Protein AF-A0A2N1D6I5-F1 (afdb_monomer_lite)

Secondary structure (DSSP, 8-state):
----HHHHHHHHHHGGG-------------PPP-SHHHHHHHHHHHS-EEEEEEEE-SSEEEEEEEETTS-EEEEEEETTT--EEE-----

pLDDT: mean 79.88, std 15.3, range [50.0, 96.12]

Radius of gyration: 24.52 Å; chains: 1; bounding box: 31×40×77 Å

Foldseek 3Di:
DDDDVVVVVVVVVVVVPPPPDDPPPPPPPLDQDPDQVSLQVLQCVVAPFQWDDWDDDPFWIWTWGQHPVRDTWIWIAGRHNRDIDTDDPPD

Structure (mmCIF, N/CA/C/O backbone):
data_AF-A0A2N1D6I5-F1
#
_entry.id   AF-A0A2N1D6I5-F1
#
loop_
_atom_site.group_PDB
_atom_site.id
_atom_site.type_symbol
_atom_site.label_atom_id
_atom_site.label_alt_id
_atom_site.label_comp_id
_atom_site.label_asym_id
_atom_site.label_entity_id
_atom_site.label_seq_id
_atom_site.pdbx_PDB_ins_code
_atom_site.Cartn_x
_atom_site.Cartn_y
_atom_site.Cartn_z
_atom_site.occupancy
_atom_site.B_iso_or_equiv
_atom_site.auth_seq_id
_atom_site.auth_comp_id
_atom_site.auth_asym_id
_atom_site.auth_atom_id
_atom_site.pdbx_PDB_model_num
ATOM 1 N N . MET A 1 1 ? -0.585 30.471 61.890 1.00 50.12 1 MET A N 1
ATOM 2 C CA . MET A 1 1 ? -1.291 29.675 60.859 1.00 50.12 1 MET A CA 1
ATOM 3 C C . MET A 1 1 ? -0.463 28.430 60.552 1.00 50.12 1 MET A C 1
ATOM 5 O O . MET A 1 1 ? 0.614 28.555 59.987 1.00 50.12 1 MET A O 1
ATOM 9 N N . LYS A 1 2 ? -0.899 27.250 61.016 1.00 58.78 2 LYS A N 1
ATOM 10 C CA . LYS A 1 2 ? -0.208 25.966 60.794 1.00 58.78 2 LYS A CA 1
ATOM 11 C C . LYS A 1 2 ? -0.398 25.548 59.330 1.00 58.78 2 LYS A C 1
ATOM 13 O O . LYS A 1 2 ? -1.526 25.344 58.900 1.00 58.78 2 LYS A O 1
ATOM 18 N N . GLN A 1 3 ? 0.686 25.479 58.559 1.00 64.44 3 GLN A N 1
ATOM 19 C CA . GLN A 1 3 ? 0.653 24.968 57.188 1.00 64.44 3 GLN A CA 1
ATOM 20 C C . GLN A 1 3 ? 0.573 23.440 57.225 1.00 64.44 3 GLN A C 1
ATOM 22 O O . GLN A 1 3 ? 1.494 22.781 57.704 1.00 64.44 3 GLN A O 1
ATOM 27 N N . ASN A 1 4 ? -0.538 22.882 56.740 1.00 72.19 4 ASN A N 1
ATOM 28 C CA . ASN A 1 4 ? -0.769 21.442 56.770 1.00 72.19 4 ASN A CA 1
ATOM 29 C C . ASN A 1 4 ? 0.120 20.739 55.728 1.00 72.19 4 ASN A C 1
ATOM 31 O O . ASN A 1 4 ? 0.003 21.035 54.534 1.00 72.19 4 ASN A O 1
ATOM 35 N N . PRO A 1 5 ? 0.972 19.782 56.137 1.00 65.44 5 PRO A N 1
ATOM 36 C CA . PRO A 1 5 ? 1.905 19.097 55.237 1.00 65.44 5 PRO A CA 1
ATOM 37 C C . PRO A 1 5 ? 1.181 18.305 54.137 1.00 65.44 5 PRO A C 1
ATOM 39 O O . PRO A 1 5 ? 1.711 18.145 53.041 1.00 65.44 5 PRO A O 1
ATOM 42 N N . TYR A 1 6 ? -0.069 17.911 54.389 1.00 68.81 6 TYR A N 1
ATOM 43 C CA . TYR A 1 6 ? -0.955 17.272 53.418 1.00 68.81 6 TYR A CA 1
ATOM 44 C C . TYR A 1 6 ? -1.283 18.161 52.218 1.00 68.81 6 TYR A C 1
ATOM 46 O O . TYR A 1 6 ? -1.371 17.651 51.111 1.00 68.81 6 TYR A O 1
ATOM 54 N N . ILE A 1 7 ? -1.406 19.481 52.406 1.00 69.06 7 ILE A N 1
ATOM 55 C CA . ILE A 1 7 ? -1.679 20.424 51.307 1.00 69.06 7 ILE A CA 1
ATOM 56 C C . ILE A 1 7 ? -0.463 20.499 50.378 1.00 69.06 7 ILE A C 1
ATOM 58 O O . ILE A 1 7 ? -0.614 20.502 49.161 1.00 69.06 7 ILE A O 1
ATOM 62 N N . ARG A 1 8 ? 0.754 20.481 50.940 1.00 63.09 8 ARG A N 1
ATOM 63 C CA . ARG A 1 8 ? 1.996 20.433 50.152 1.00 63.09 8 ARG A CA 1
ATOM 64 C C . ARG A 1 8 ? 2.133 19.109 49.395 1.00 63.09 8 ARG A C 1
ATOM 66 O O . ARG A 1 8 ? 2.483 19.128 48.221 1.00 63.09 8 ARG A O 1
ATOM 73 N N . PHE A 1 9 ? 1.793 17.985 50.029 1.00 65.06 9 PHE A N 1
ATOM 74 C CA . PHE A 1 9 ? 1.772 16.671 49.374 1.00 65.06 9 PHE A CA 1
ATOM 75 C C . PHE A 1 9 ? 0.732 16.587 48.245 1.00 65.06 9 PHE A C 1
ATOM 77 O O . PHE A 1 9 ? 1.039 16.084 47.168 1.00 65.06 9 PHE A O 1
ATOM 84 N N . LEU A 1 10 ? -0.465 17.149 48.448 1.00 65.38 10 LEU A N 1
ATOM 85 C CA . LEU A 1 10 ? -1.523 17.212 47.433 1.00 65.38 10 LEU A CA 1
ATOM 86 C C . LEU A 1 10 ? -1.099 18.018 46.199 1.00 65.38 10 LEU A C 1
ATOM 88 O O . LEU A 1 10 ? -1.378 17.611 45.074 1.00 65.38 10 LEU A O 1
ATOM 92 N N . ILE A 1 11 ? -0.3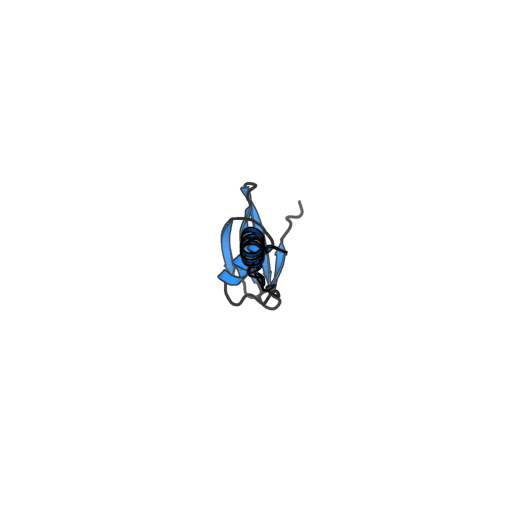84 19.128 46.399 1.00 65.44 11 ILE A N 1
ATOM 93 C CA . ILE A 1 11 ? 0.109 19.978 45.306 1.00 65.44 11 ILE A CA 1
ATOM 94 C C . ILE A 1 11 ? 1.213 19.270 44.499 1.00 65.44 11 ILE A C 1
ATOM 96 O O . ILE A 1 11 ? 1.232 19.388 43.277 1.00 65.44 11 ILE A O 1
ATOM 100 N N . ILE A 1 12 ? 2.085 18.489 45.148 1.00 65.44 12 ILE A N 1
ATOM 101 C CA . ILE A 1 12 ? 3.156 17.724 44.478 1.00 65.44 12 ILE A CA 1
ATOM 102 C C . ILE A 1 12 ? 2.589 16.567 43.637 1.00 65.44 12 ILE A C 1
ATOM 104 O O . ILE A 1 12 ? 3.101 16.280 42.558 1.00 65.44 12 ILE A O 1
ATOM 108 N N . CYS A 1 13 ? 1.506 15.921 44.079 1.00 60.19 13 CYS A N 1
ATOM 109 C CA . CYS A 1 13 ? 0.836 14.895 43.273 1.00 60.19 13 CYS A CA 1
ATOM 110 C C . CYS A 1 13 ? 0.110 15.480 42.050 1.00 60.19 13 CYS A C 1
ATOM 112 O O . CYS A 1 13 ? 0.051 14.831 41.008 1.00 60.19 13 CYS A O 1
ATOM 114 N N . LEU A 1 14 ? -0.417 16.705 42.150 1.00 60.91 14 LEU A N 1
ATOM 115 C CA . LEU A 1 14 ? -1.174 17.337 41.067 1.00 60.91 14 LEU A CA 1
ATOM 116 C C . LEU A 1 14 ? -0.278 17.819 39.910 1.00 60.91 14 LEU A C 1
ATOM 118 O O . LEU A 1 14 ? -0.729 17.883 38.768 1.00 60.91 14 LEU A O 1
ATOM 122 N N . THR A 1 15 ? 0.999 18.116 40.171 1.00 60.16 15 THR A N 1
ATOM 123 C CA . THR A 1 15 ? 1.958 18.570 39.146 1.00 60.16 15 THR A CA 1
ATOM 124 C C . THR A 1 15 ? 2.619 17.434 38.359 1.00 60.16 15 THR A C 1
ATOM 126 O O . THR A 1 15 ? 3.214 17.697 37.318 1.00 60.16 15 THR A O 1
ATOM 129 N N . ALA A 1 16 ? 2.486 16.175 38.791 1.00 57.91 16 ALA A N 1
ATOM 130 C CA . ALA A 1 16 ? 3.109 15.017 38.137 1.00 57.91 16 ALA A CA 1
ATOM 131 C C . ALA A 1 16 ? 2.341 14.482 36.906 1.00 57.91 16 ALA A C 1
ATOM 133 O O . ALA A 1 16 ? 2.837 13.607 36.201 1.00 57.91 16 ALA A O 1
ATOM 134 N N . ILE A 1 17 ? 1.136 14.994 36.625 1.00 60.19 17 ILE A N 1
ATOM 135 C CA . ILE A 1 17 ? 0.218 14.437 35.608 1.00 60.19 17 ILE A CA 1
ATOM 136 C C . ILE A 1 17 ? 0.357 15.139 34.234 1.00 60.19 17 ILE A C 1
ATOM 138 O O . ILE A 1 17 ? -0.259 14.739 33.248 1.00 60.19 17 ILE A O 1
ATOM 142 N N . SER A 1 18 ? 1.195 16.171 34.108 1.00 60.56 18 SER A N 1
ATOM 143 C CA . SER A 1 18 ? 1.274 17.015 32.901 1.00 60.56 18 SER A CA 1
ATOM 144 C C . SER A 1 18 ? 2.226 16.525 31.797 1.00 60.56 18 SER A C 1
ATOM 146 O O . SER A 1 18 ? 2.323 17.168 30.754 1.00 60.56 18 SER A O 1
ATOM 148 N N . LEU A 1 19 ? 2.873 15.365 31.943 1.00 60.84 19 LEU A N 1
ATOM 149 C CA . LEU A 1 19 ? 3.742 14.775 30.910 1.00 60.84 19 LEU A CA 1
ATOM 150 C C . LEU A 1 19 ? 2.960 13.850 29.958 1.00 60.84 19 LEU A C 1
ATOM 152 O O . LEU A 1 19 ? 3.363 12.719 29.700 1.00 60.84 19 LEU A O 1
ATOM 156 N N . ASN A 1 20 ? 1.829 14.310 29.421 1.00 60.78 20 ASN A N 1
ATOM 157 C CA . ASN A 1 20 ? 1.179 13.602 28.319 1.00 60.78 20 ASN A CA 1
ATOM 158 C C . ASN A 1 20 ? 1.904 13.963 27.020 1.00 60.78 20 ASN A C 1
ATOM 160 O O . ASN A 1 20 ? 1.768 15.066 26.494 1.00 60.78 20 ASN A O 1
ATOM 164 N N . SER A 1 21 ? 2.719 13.031 26.530 1.00 60.94 21 SER A N 1
ATOM 165 C CA . SER A 1 21 ? 3.448 13.143 25.272 1.00 60.94 21 SER A CA 1
ATOM 166 C C . SER A 1 21 ? 2.483 13.441 24.121 1.00 60.94 21 SER A C 1
ATOM 168 O O . SER A 1 21 ? 1.659 12.603 23.752 1.00 60.94 21 SER A O 1
ATOM 170 N N . LEU A 1 22 ? 2.599 14.635 23.536 1.00 63.62 22 LEU A N 1
ATOM 171 C CA . LEU A 1 22 ? 1.943 14.984 22.281 1.00 63.62 22 LEU A CA 1
ATOM 172 C C . LEU A 1 22 ? 2.498 14.064 21.190 1.00 63.62 22 LEU A C 1
ATOM 174 O O . LEU A 1 22 ? 3.603 14.260 20.684 1.00 63.62 22 LEU A O 1
ATOM 178 N N . THR A 1 23 ? 1.742 13.027 20.842 1.00 63.78 23 THR A N 1
ATOM 179 C CA . THR A 1 23 ? 2.037 12.197 19.678 1.00 63.78 23 THR A CA 1
ATOM 180 C C . THR A 1 23 ? 1.746 13.025 18.428 1.00 63.78 23 THR A C 1
ATOM 182 O O . THR A 1 23 ? 0.613 13.139 17.966 1.00 63.78 23 THR A O 1
ATOM 185 N N . VAL A 1 24 ? 2.785 13.660 17.881 1.00 64.38 24 VAL A N 1
ATOM 186 C CA . VAL A 1 24 ? 2.738 14.257 16.544 1.00 64.38 24 VAL A CA 1
ATOM 187 C C . VAL A 1 24 ? 2.563 13.118 15.541 1.00 64.38 24 VAL A C 1
ATOM 189 O O . VAL A 1 24 ? 3.498 12.397 15.200 1.00 64.38 24 VAL A O 1
ATOM 192 N N . SER A 1 25 ? 1.327 12.929 15.084 1.00 57.75 25 SER A N 1
ATOM 193 C CA . SER A 1 25 ? 1.044 12.118 13.908 1.00 57.75 25 SER A CA 1
ATOM 194 C C . SER A 1 25 ? 1.461 12.936 12.693 1.00 57.75 25 SER A C 1
ATOM 196 O O . SER A 1 25 ? 0.728 13.828 12.268 1.00 57.75 25 SER A O 1
ATOM 198 N N . ALA A 1 26 ? 2.643 12.654 12.142 1.00 56.09 26 ALA A N 1
ATOM 199 C CA . ALA A 1 26 ? 3.045 13.192 10.850 1.00 56.09 26 ALA A CA 1
ATOM 200 C C . ALA A 1 26 ? 1.951 12.850 9.824 1.00 56.09 26 ALA A C 1
ATOM 202 O O . ALA A 1 26 ? 1.735 11.682 9.496 1.00 56.09 26 ALA A O 1
ATOM 203 N N . GLN A 1 27 ? 1.206 13.863 9.374 1.00 51.19 27 GLN A N 1
ATOM 204 C CA . GLN A 1 27 ? 0.284 13.719 8.257 1.00 51.19 27 GLN A CA 1
ATOM 205 C C . GLN A 1 27 ? 1.133 13.446 7.019 1.00 51.19 27 GLN A C 1
ATOM 207 O O . GLN A 1 27 ? 1.771 14.338 6.461 1.00 51.19 27 GLN A O 1
ATOM 212 N N . ASP A 1 28 ? 1.176 12.165 6.667 1.00 55.59 28 ASP A N 1
ATOM 213 C CA . ASP A 1 28 ? 1.816 11.582 5.498 1.00 55.59 28 ASP A CA 1
ATOM 214 C C . ASP A 1 28 ? 1.189 12.218 4.249 1.00 55.59 28 ASP A C 1
ATOM 216 O O . ASP A 1 28 ? 0.196 11.740 3.696 1.00 55.59 28 ASP A O 1
ATOM 220 N N . THR A 1 29 ? 1.710 13.390 3.878 1.00 56.72 29 THR A N 1
ATOM 221 C CA . THR A 1 29 ? 1.418 14.059 2.610 1.00 56.72 29 THR A CA 1
ATOM 222 C C . THR A 1 29 ? 1.678 13.013 1.545 1.00 56.72 29 THR A C 1
ATOM 224 O O . THR A 1 29 ? 2.822 12.581 1.441 1.00 56.72 29 THR A O 1
ATOM 227 N N . GLN A 1 30 ? 0.638 12.553 0.833 1.00 63.12 30 GLN A N 1
ATOM 228 C CA . GLN A 1 30 ? 0.706 11.400 -0.070 1.00 63.12 30 GLN A CA 1
ATOM 229 C C . GLN A 1 30 ? 1.855 11.545 -1.078 1.00 63.12 30 GLN A C 1
ATOM 231 O O . GLN A 1 30 ? 1.688 12.062 -2.181 1.00 63.12 30 GLN A O 1
ATOM 236 N N . ALA A 1 31 ? 3.038 11.079 -0.694 1.00 68.81 31 ALA A N 1
ATOM 237 C CA . ALA A 1 31 ? 4.214 11.106 -1.531 1.00 68.81 31 ALA A CA 1
ATOM 238 C C . ALA A 1 31 ? 4.051 10.035 -2.606 1.00 68.81 31 ALA A C 1
ATOM 240 O O . ALA A 1 31 ? 3.480 8.971 -2.365 1.00 68.81 31 ALA A O 1
ATOM 241 N N . ALA A 1 32 ? 4.546 10.292 -3.810 1.00 79.19 32 ALA A N 1
ATOM 242 C CA . ALA A 1 32 ? 4.495 9.301 -4.874 1.00 79.19 32 ALA A CA 1
ATOM 243 C C . ALA A 1 32 ? 5.151 7.975 -4.413 1.00 79.19 32 ALA A C 1
ATOM 245 O O . ALA A 1 32 ? 6.290 8.000 -3.932 1.00 79.19 32 ALA A O 1
ATOM 246 N N . PRO A 1 33 ? 4.468 6.818 -4.531 1.00 81.69 33 PRO A N 1
ATOM 247 C CA . PRO A 1 33 ? 4.988 5.551 -4.033 1.00 81.69 33 PRO A CA 1
ATOM 248 C C . PRO A 1 33 ? 6.216 5.136 -4.838 1.00 81.69 33 PRO A C 1
ATOM 250 O O . PRO A 1 33 ? 6.134 4.858 -6.039 1.00 81.69 33 PRO A O 1
ATOM 253 N N . LYS A 1 34 ? 7.363 5.049 -4.163 1.00 82.25 34 LYS A N 1
ATOM 254 C CA . LYS A 1 34 ? 8.621 4.615 -4.780 1.00 82.25 34 LYS A CA 1
ATOM 255 C C . LYS A 1 34 ? 8.684 3.093 -4.878 1.00 82.25 34 LYS A C 1
ATOM 257 O O . LYS A 1 34 ? 9.198 2.563 -5.860 1.00 82.25 34 LYS A O 1
ATOM 262 N N . THR A 1 35 ? 8.098 2.386 -3.911 1.00 89.06 35 THR A N 1
ATOM 263 C CA . THR A 1 35 ? 8.113 0.919 -3.842 1.00 89.06 35 THR A CA 1
ATOM 264 C C . THR A 1 35 ? 6.710 0.301 -3.860 1.00 89.06 35 THR A C 1
ATOM 266 O O . THR A 1 35 ? 5.697 0.965 -3.637 1.00 89.06 35 THR A O 1
ATOM 269 N N . LYS A 1 36 ? 6.638 -1.021 -4.089 1.00 91.44 36 LYS A N 1
ATOM 270 C CA . LYS A 1 36 ? 5.385 -1.794 -3.969 1.00 91.44 36 LYS A CA 1
ATOM 271 C C . LYS A 1 36 ? 4.803 -1.742 -2.549 1.00 91.44 36 LYS A C 1
ATOM 273 O O . LYS A 1 36 ? 3.586 -1.786 -2.396 1.00 91.44 36 LYS A O 1
ATOM 278 N N . SER A 1 37 ? 5.666 -1.663 -1.534 1.00 90.38 37 SER A N 1
ATOM 279 C CA . SER A 1 37 ? 5.264 -1.586 -0.125 1.00 90.38 37 SER A CA 1
ATOM 280 C C . SER A 1 37 ? 4.579 -0.254 0.180 1.00 90.38 37 SER A C 1
ATOM 282 O O . SER A 1 37 ? 3.512 -0.238 0.788 1.00 90.38 37 SER A O 1
ATOM 284 N N . ASP A 1 38 ? 5.119 0.852 -0.339 1.00 91.94 38 ASP A N 1
ATOM 285 C CA . ASP A 1 38 ? 4.517 2.181 -0.168 1.00 91.94 38 ASP A CA 1
ATOM 286 C C . ASP A 1 38 ? 3.124 2.233 -0.798 1.00 91.94 38 ASP A C 1
ATOM 288 O O . ASP A 1 38 ? 2.165 2.676 -0.170 1.00 91.94 38 ASP A O 1
ATOM 292 N N . ALA A 1 39 ? 2.980 1.673 -2.003 1.00 92.38 39 ALA A N 1
ATOM 293 C CA . ALA A 1 39 ? 1.682 1.574 -2.664 1.00 92.38 39 ALA A CA 1
ATOM 294 C C . ALA A 1 39 ? 0.679 0.724 -1.863 1.00 92.38 39 ALA A C 1
ATOM 296 O O . ALA A 1 39 ? -0.504 1.060 -1.805 1.00 92.38 39 ALA A O 1
ATOM 297 N N . ALA A 1 40 ? 1.134 -0.362 -1.227 1.00 93.38 40 ALA A N 1
ATOM 298 C CA . ALA A 1 40 ? 0.294 -1.176 -0.352 1.00 93.38 40 ALA A CA 1
ATOM 299 C C . ALA A 1 40 ? -0.187 -0.379 0.869 1.00 93.38 40 ALA A C 1
ATOM 301 O O . ALA A 1 40 ? -1.381 -0.400 1.166 1.00 93.38 40 ALA A O 1
ATOM 302 N N . LYS A 1 41 ? 0.708 0.370 1.525 1.00 92.25 41 LYS A N 1
ATOM 303 C CA . LYS A 1 41 ? 0.367 1.229 2.668 1.00 92.25 41 LYS A CA 1
ATOM 304 C C . LYS A 1 41 ? -0.631 2.318 2.279 1.00 92.25 41 LYS A C 1
ATOM 306 O O . LYS A 1 41 ? -1.648 2.474 2.947 1.00 92.25 41 LYS A O 1
ATOM 311 N N . GLN A 1 42 ? -0.403 3.005 1.162 1.00 91.44 42 GLN A N 1
ATOM 312 C CA . GLN A 1 42 ? -1.318 4.034 0.652 1.00 91.44 42 GLN A CA 1
ATOM 313 C C . GLN A 1 42 ? -2.696 3.466 0.303 1.00 91.44 42 GLN A C 1
ATOM 315 O O . GLN A 1 42 ? -3.729 4.063 0.613 1.00 91.44 42 GLN A O 1
ATOM 320 N N . ALA A 1 43 ? -2.738 2.273 -0.295 1.00 92.25 43 ALA A N 1
ATOM 321 C CA . ALA A 1 43 ? -3.996 1.582 -0.544 1.00 92.25 43 ALA A CA 1
ATOM 322 C C . ALA A 1 43 ? -4.705 1.190 0.765 1.00 92.25 43 ALA A C 1
ATOM 324 O O . ALA A 1 43 ? -5.923 1.338 0.850 1.00 92.25 43 ALA A O 1
ATOM 325 N N . GLN A 1 44 ? -3.966 0.744 1.788 1.00 91.50 44 GLN A N 1
ATOM 326 C CA . GLN A 1 44 ? -4.509 0.380 3.103 1.00 91.50 44 GLN A CA 1
ATOM 327 C C . GLN A 1 44 ? -5.026 1.580 3.902 1.00 91.50 44 GLN A C 1
ATOM 329 O O . GLN A 1 44 ? -6.051 1.465 4.569 1.00 91.50 44 GLN A O 1
ATOM 334 N N . GLN A 1 45 ? -4.370 2.739 3.798 1.00 89.50 45 GLN A N 1
ATOM 335 C CA . GLN A 1 45 ? -4.861 3.994 4.379 1.00 89.50 45 GLN A CA 1
ATOM 336 C C . GLN A 1 45 ? -6.243 4.359 3.818 1.00 89.50 45 GLN A C 1
ATOM 338 O O . GLN A 1 45 ? -7.092 4.877 4.540 1.00 89.50 45 GLN A O 1
ATOM 343 N N . LYS A 1 46 ? -6.495 4.068 2.532 1.00 89.50 46 LYS A N 1
ATOM 344 C CA . LYS A 1 46 ? -7.789 4.348 1.894 1.00 89.50 46 LYS A CA 1
ATOM 345 C C . LYS A 1 46 ? -8.813 3.227 2.069 1.00 89.50 46 LYS A C 1
ATOM 347 O O . LYS A 1 46 ? -10.013 3.496 2.072 1.00 89.50 46 LYS A O 1
ATOM 352 N N . VAL A 1 47 ? -8.356 1.980 2.171 1.00 90.31 47 VAL A N 1
ATOM 353 C CA . VAL A 1 47 ? -9.195 0.780 2.247 1.00 90.31 47 VAL A CA 1
ATOM 354 C C . VAL A 1 47 ? -8.721 -0.118 3.374 1.00 90.31 47 VAL A C 1
ATOM 356 O O . VAL A 1 47 ? -7.687 -0.774 3.269 1.00 90.31 47 VAL A O 1
ATOM 359 N N . SER A 1 48 ? -9.534 -0.235 4.419 1.00 90.44 48 SER A N 1
ATOM 360 C CA . SER A 1 48 ? -9.257 -1.169 5.503 1.00 90.44 48 SER A CA 1
ATOM 361 C C . SER A 1 48 ? -9.368 -2.622 5.018 1.00 90.44 48 SER A C 1
ATOM 363 O O . SER A 1 48 ? -10.390 -3.058 4.478 1.00 90.44 48 SER A O 1
ATOM 365 N N . GLY A 1 49 ? -8.293 -3.391 5.201 1.00 93.56 49 GLY A N 1
ATOM 366 C CA . GLY A 1 49 ? -8.241 -4.790 4.789 1.00 93.56 49 GLY A CA 1
ATOM 367 C C . GLY A 1 49 ? -6.828 -5.359 4.685 1.00 93.56 49 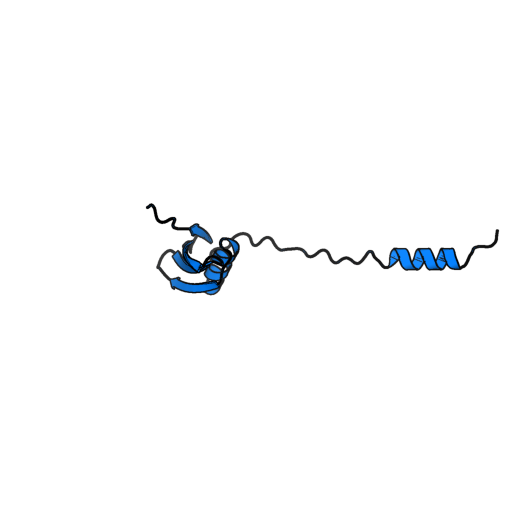GLY A C 1
ATOM 368 O O . GLY A 1 49 ? -5.827 -4.661 4.873 1.00 93.56 49 GLY A O 1
ATOM 369 N N . ARG A 1 50 ? -6.748 -6.654 4.370 1.00 95.19 50 ARG A N 1
ATOM 370 C CA . ARG A 1 50 ? -5.481 -7.356 4.137 1.00 95.19 50 ARG A CA 1
ATOM 371 C C . ARG A 1 50 ? -5.085 -7.224 2.671 1.00 95.19 50 ARG A C 1
ATOM 373 O O . ARG A 1 50 ? -5.865 -7.561 1.784 1.00 95.19 50 ARG A O 1
ATOM 380 N N . VAL A 1 51 ? -3.867 -6.762 2.406 1.00 95.38 51 VAL A N 1
ATOM 381 C CA . VAL A 1 51 ? -3.321 -6.740 1.044 1.00 95.38 51 VAL A CA 1
ATOM 382 C C . VAL A 1 51 ? -2.987 -8.168 0.634 1.00 95.38 51 VAL A C 1
ATOM 384 O O . VAL A 1 51 ? -2.258 -8.863 1.334 1.00 95.38 51 VAL A O 1
ATOM 387 N N . LEU A 1 52 ? -3.540 -8.600 -0.495 1.00 96.12 52 LEU A N 1
ATOM 388 C CA . LEU A 1 52 ? -3.276 -9.919 -1.065 1.00 96.12 52 LEU A CA 1
ATOM 389 C C . LEU A 1 52 ? -2.100 -9.868 -2.036 1.00 96.12 52 LEU A C 1
ATOM 391 O O . LEU A 1 52 ? -1.246 -10.747 -2.040 1.00 96.12 52 LEU A O 1
ATOM 395 N N . ARG A 1 53 ? -2.077 -8.844 -2.897 1.00 94.69 53 ARG A N 1
ATOM 396 C CA . ARG A 1 53 ? -1.087 -8.723 -3.968 1.00 94.69 53 ARG A CA 1
ATOM 397 C C . ARG A 1 53 ? -0.950 -7.282 -4.438 1.00 94.69 53 ARG A C 1
ATOM 399 O O . ARG A 1 53 ? -1.940 -6.552 -4.494 1.00 94.69 53 ARG A O 1
ATOM 406 N N . VAL A 1 54 ? 0.267 -6.915 -4.831 1.00 95.75 54 VAL A N 1
ATOM 407 C CA . VAL A 1 54 ? 0.577 -5.647 -5.497 1.00 95.75 54 VAL A CA 1
ATOM 408 C C . VAL A 1 54 ? 1.122 -5.942 -6.886 1.00 95.75 54 VAL A C 1
ATOM 410 O O . VAL A 1 54 ? 2.243 -6.429 -7.037 1.00 95.75 54 VAL A O 1
ATOM 413 N N . ASP A 1 55 ? 0.327 -5.632 -7.901 1.00 94.44 55 ASP A N 1
ATOM 414 C CA . ASP A 1 55 ? 0.744 -5.702 -9.294 1.00 94.44 55 ASP A CA 1
ATOM 415 C C . ASP A 1 55 ? 1.339 -4.360 -9.721 1.00 94.44 55 ASP A C 1
ATOM 417 O O . ASP A 1 55 ? 0.774 -3.291 -9.484 1.00 94.44 55 ASP A O 1
ATOM 421 N N . GLN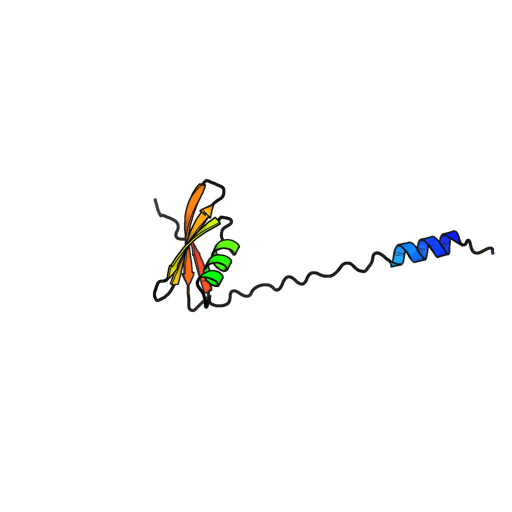 A 1 56 ? 2.499 -4.406 -10.366 1.00 93.19 56 GLN A N 1
ATOM 422 C CA . GLN A 1 56 ? 3.189 -3.219 -10.848 1.00 93.19 56 GLN A CA 1
ATOM 423 C C . GLN A 1 56 ? 2.959 -3.062 -12.349 1.00 93.19 56 GLN A C 1
ATOM 425 O O . GLN A 1 56 ? 3.341 -3.922 -13.133 1.00 93.19 56 GLN A O 1
ATOM 430 N N . SER 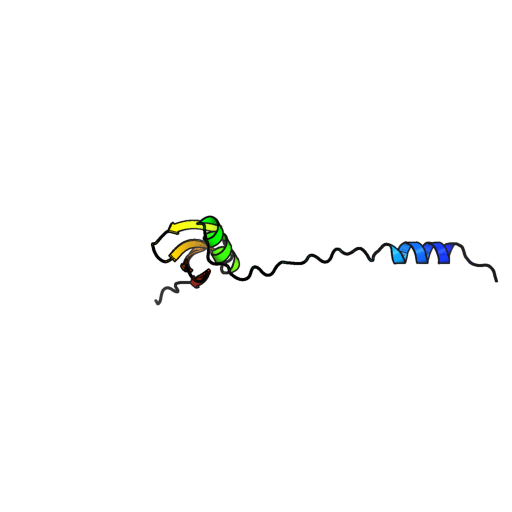A 1 57 ? 2.367 -1.940 -12.754 1.00 90.94 57 SER A N 1
ATOM 431 C CA . SER A 1 57 ? 2.282 -1.510 -14.156 1.00 90.94 57 SER A CA 1
ATOM 432 C C . SER A 1 57 ? 3.265 -0.367 -14.430 1.00 90.94 57 SER A C 1
ATOM 434 O O . SER A 1 57 ? 3.915 0.134 -13.509 1.00 90.94 57 SER A O 1
ATOM 436 N N . LYS A 1 58 ? 3.386 0.079 -15.690 1.00 88.56 58 LYS A N 1
ATOM 437 C CA . LYS A 1 58 ? 4.280 1.197 -16.052 1.00 88.56 58 LYS A CA 1
ATOM 438 C C . LYS A 1 58 ? 3.928 2.490 -15.301 1.00 88.56 58 LYS A C 1
ATOM 440 O O . LYS A 1 58 ? 4.810 3.076 -14.686 1.00 88.56 58 LYS A O 1
ATOM 445 N N . SER A 1 59 ? 2.653 2.882 -15.281 1.00 89.94 59 SER A N 1
ATOM 446 C CA . SER A 1 59 ? 2.184 4.157 -14.704 1.00 89.94 59 SER A CA 1
ATOM 447 C C . SER A 1 59 ? 1.567 4.060 -13.304 1.00 89.94 59 SER A C 1
ATOM 449 O O . SER A 1 59 ? 1.437 5.073 -12.624 1.00 89.94 59 SER A O 1
ATOM 451 N N . LYS A 1 60 ? 1.194 2.860 -12.848 1.00 93.62 60 LYS A N 1
ATOM 452 C CA . LYS A 1 60 ? 0.460 2.662 -11.589 1.00 93.62 60 LYS A CA 1
ATOM 453 C C . LYS A 1 60 ? 0.790 1.344 -10.902 1.00 93.62 60 LYS A C 1
ATOM 455 O O . LYS A 1 60 ? 1.269 0.405 -11.541 1.00 93.62 60 LYS A O 1
ATOM 460 N N . TYR A 1 61 ? 0.495 1.271 -9.615 1.00 94.94 61 TYR A N 1
ATOM 461 C CA . TYR A 1 61 ? 0.393 0.034 -8.852 1.00 94.94 61 TYR A CA 1
ATOM 462 C C . TYR A 1 61 ? -1.077 -0.352 -8.719 1.00 94.94 61 TYR A C 1
ATOM 464 O O . TYR A 1 61 ? -1.922 0.510 -8.508 1.00 94.94 61 TYR A O 1
ATOM 472 N N . ARG A 1 62 ? -1.396 -1.638 -8.839 1.00 94.56 62 ARG A N 1
ATOM 473 C CA . ARG A 1 62 ? -2.729 -2.170 -8.555 1.00 94.56 62 ARG A CA 1
ATOM 474 C C . ARG A 1 62 ? -2.640 -3.079 -7.344 1.00 94.56 62 ARG A C 1
ATOM 476 O O . ARG A 1 62 ? -2.043 -4.150 -7.401 1.00 94.56 62 ARG A O 1
ATOM 483 N N . VAL A 1 63 ? -3.239 -2.642 -6.250 1.00 95.69 63 VAL A N 1
ATOM 484 C CA . VAL A 1 63 ? -3.257 -3.352 -4.977 1.00 95.69 63 VAL A CA 1
ATOM 485 C C . VAL A 1 63 ? -4.593 -4.070 -4.841 1.00 95.69 63 VAL A C 1
ATOM 487 O O . VAL A 1 63 ? -5.653 -3.445 -4.883 1.00 95.69 63 VAL A O 1
ATOM 490 N N . LYS A 1 64 ? -4.553 -5.394 -4.688 1.00 95.25 64 LYS A N 1
ATOM 491 C CA . LYS A 1 64 ? -5.731 -6.198 -4.350 1.00 95.25 64 LYS A CA 1
ATOM 492 C C . LYS A 1 64 ? -5.844 -6.288 -2.835 1.00 95.25 64 LYS A C 1
ATOM 494 O O . LYS A 1 64 ? -4.924 -6.783 -2.184 1.00 95.25 64 LYS A O 1
ATOM 499 N N . VAL A 1 65 ? -6.965 -5.830 -2.289 1.00 95.81 65 VAL A N 1
ATOM 500 C CA . VAL A 1 65 ? -7.225 -5.796 -0.845 1.00 95.81 65 VAL A CA 1
ATOM 501 C C . VAL A 1 65 ? -8.444 -6.657 -0.533 1.00 95.81 65 VAL A C 1
ATOM 503 O O . VAL A 1 65 ? -9.504 -6.462 -1.124 1.00 95.81 65 VAL A O 1
ATOM 506 N N . LEU A 1 66 ? -8.293 -7.598 0.398 1.00 95.44 66 LEU A N 1
ATOM 507 C CA . LEU A 1 66 ? -9.391 -8.330 1.020 1.00 95.44 66 LEU A CA 1
ATOM 508 C C . LEU A 1 66 ? -9.960 -7.481 2.157 1.00 95.44 66 LEU A C 1
ATOM 510 O O . LEU A 1 66 ? -9.299 -7.267 3.177 1.00 95.44 66 LEU A O 1
ATOM 514 N N . GLN A 1 67 ? -11.175 -6.979 1.970 1.00 94.88 67 GLN A N 1
ATOM 515 C CA . GLN A 1 67 ? -11.889 -6.231 2.998 1.00 94.88 67 GLN A CA 1
ATOM 516 C C . GLN A 1 67 ? -12.397 -7.172 4.095 1.00 94.88 67 GLN A C 1
ATOM 518 O O . GLN A 1 67 ? -12.562 -8.371 3.878 1.00 94.88 67 GLN A O 1
ATOM 523 N N . LYS A 1 68 ? -12.730 -6.613 5.263 1.00 93.44 68 LYS A N 1
ATOM 524 C CA . LYS A 1 68 ? -13.339 -7.374 6.370 1.00 93.44 68 LYS A CA 1
ATOM 525 C C . LYS A 1 68 ? -14.671 -8.039 5.995 1.00 93.44 68 LYS A C 1
ATOM 527 O O . LYS A 1 68 ? -15.023 -9.048 6.583 1.00 93.44 68 LYS A O 1
ATOM 532 N N . SER A 1 69 ? -15.377 -7.504 4.998 1.00 92.69 69 SER A N 1
ATOM 533 C CA . SER A 1 69 ? -16.602 -8.092 4.443 1.00 92.69 69 SER A CA 1
ATOM 534 C C . SER A 1 69 ? -16.366 -9.343 3.586 1.00 92.69 69 SER A C 1
ATOM 536 O O . SER A 1 69 ? -17.323 -9.913 3.078 1.00 92.69 69 SER A O 1
ATOM 538 N N . GLY A 1 70 ? -15.110 -9.733 3.341 1.00 93.06 70 GLY A N 1
ATOM 539 C CA . GLY A 1 70 ? -14.751 -10.821 2.427 1.00 93.06 70 GLY A CA 1
ATOM 540 C C . GLY A 1 70 ? -14.673 -10.405 0.953 1.00 93.06 70 GLY A C 1
ATOM 541 O O . GLY A 1 70 ? -14.205 -11.174 0.115 1.00 93.06 70 GLY A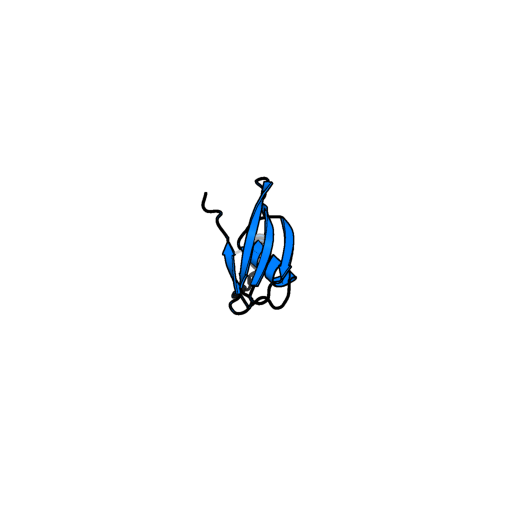 O 1
ATOM 542 N N . ARG A 1 71 ? -15.064 -9.171 0.607 1.00 93.50 71 ARG A N 1
ATOM 543 C CA . ARG A 1 71 ? -14.949 -8.651 -0.763 1.00 93.50 71 ARG A CA 1
ATOM 544 C C . ARG A 1 71 ? -13.496 -8.317 -1.102 1.00 93.50 71 ARG A C 1
ATOM 546 O O . ARG A 1 71 ? -12.815 -7.619 -0.349 1.00 93.50 71 ARG A O 1
ATOM 553 N N . VAL A 1 72 ? -13.044 -8.742 -2.281 1.00 94.12 72 VAL A N 1
ATOM 554 C CA . VAL A 1 72 ? -11.754 -8.318 -2.842 1.00 94.12 72 VAL A CA 1
ATOM 555 C C . VAL A 1 72 ? -11.954 -7.077 -3.705 1.00 94.12 72 VAL A C 1
ATOM 557 O O . VAL A 1 72 ? -12.686 -7.108 -4.694 1.00 94.12 72 VAL A O 1
ATOM 560 N N . VAL A 1 73 ? -11.274 -5.987 -3.357 1.00 93.38 73 VAL A N 1
ATOM 561 C CA . VAL A 1 73 ? -11.296 -4.734 -4.120 1.00 93.38 73 VAL A CA 1
ATOM 562 C C . VAL A 1 73 ? -9.939 -4.458 -4.752 1.00 93.38 73 VAL A C 1
ATOM 564 O O . VAL A 1 73 ? -8.894 -4.792 -4.197 1.00 93.38 73 VAL A O 1
ATOM 567 N N . SER A 1 74 ? -9.958 -3.857 -5.942 1.00 93.56 74 SER A N 1
ATOM 568 C CA . SER A 1 74 ? -8.748 -3.415 -6.640 1.00 93.56 74 SER A CA 1
ATOM 569 C C . SER A 1 74 ? -8.587 -1.907 -6.492 1.00 93.56 74 SER A C 1
ATOM 571 O O . SER A 1 74 ? -9.459 -1.134 -6.897 1.00 93.56 74 SER A O 1
ATOM 573 N N . VAL A 1 75 ? -7.460 -1.507 -5.916 1.00 93.94 75 VAL A N 1
ATOM 574 C CA . VAL A 1 75 ? -7.081 -0.116 -5.677 1.00 93.94 75 VAL A CA 1
ATOM 575 C C . VAL A 1 75 ? -5.916 0.227 -6.595 1.00 93.94 75 VAL A C 1
ATOM 577 O O . VAL A 1 75 ? -4.877 -0.425 -6.548 1.00 93.94 75 VAL A O 1
ATOM 580 N N . ASP A 1 76 ? -6.085 1.238 -7.435 1.00 93.88 76 ASP A N 1
ATOM 581 C CA . ASP A 1 76 ? -5.033 1.754 -8.303 1.00 93.88 76 ASP A CA 1
ATOM 582 C C . ASP A 1 76 ? -4.323 2.911 -7.585 1.00 93.88 76 ASP A C 1
ATOM 584 O O . ASP A 1 76 ? -4.976 3.832 -7.103 1.00 93.88 76 ASP A O 1
ATOM 588 N N . VAL A 1 77 ? -2.994 2.883 -7.529 1.00 93.44 77 VAL A N 1
ATOM 589 C CA . VAL A 1 77 ? -2.159 3.960 -6.987 1.00 93.44 77 VAL A CA 1
ATOM 590 C C . VAL A 1 77 ? -1.251 4.476 -8.092 1.00 93.44 77 VAL A C 1
ATOM 592 O O . VAL A 1 77 ? -0.470 3.718 -8.670 1.00 93.44 77 VAL A O 1
ATOM 595 N N . ASP A 1 78 ? -1.370 5.755 -8.421 1.00 92.88 78 ASP A N 1
ATOM 596 C CA . ASP A 1 78 ? -0.564 6.382 -9.464 1.00 92.88 78 ASP A CA 1
ATOM 597 C C . ASP A 1 78 ? 0.895 6.573 -9.015 1.00 92.88 78 ASP A C 1
ATOM 599 O O . ASP A 1 78 ? 1.161 7.045 -7.911 1.00 92.88 78 ASP A O 1
ATOM 603 N N . LYS A 1 79 ? 1.857 6.212 -9.873 1.00 90.94 79 LYS A N 1
ATOM 604 C CA . LYS A 1 79 ? 3.289 6.263 -9.530 1.00 90.94 79 LYS A CA 1
ATOM 605 C C . LYS A 1 79 ? 3.895 7.657 -9.539 1.00 90.94 79 LYS A C 1
ATOM 607 O O . LYS A 1 79 ? 4.955 7.838 -8.956 1.00 90.94 79 LYS A O 1
ATOM 612 N N . LYS A 1 80 ? 3.293 8.604 -10.258 1.00 89.81 80 LYS A N 1
ATOM 613 C CA . LYS A 1 80 ? 3.818 9.968 -10.384 1.00 89.81 80 LYS A CA 1
ATOM 614 C C . LYS A 1 80 ? 3.227 10.879 -9.319 1.00 89.81 80 LYS A C 1
ATOM 616 O O . LYS A 1 80 ? 3.946 11.663 -8.720 1.00 89.81 80 LYS A O 1
ATOM 621 N N . SER A 1 81 ? 1.922 10.762 -9.095 1.00 86.56 81 SER A N 1
ATOM 622 C CA . SER A 1 81 ? 1.153 11.639 -8.207 1.00 86.56 81 SER A CA 1
ATOM 623 C C . SER A 1 81 ? 0.844 11.032 -6.840 1.00 86.56 81 SER A C 1
ATOM 625 O O . SER A 1 81 ? 0.418 11.758 -5.953 1.00 86.56 81 SER A O 1
ATOM 627 N N . GLY A 1 82 ? 0.974 9.712 -6.664 1.00 85.44 82 GLY A N 1
ATOM 628 C CA . GLY A 1 82 ? 0.546 9.032 -5.435 1.00 85.44 82 GLY A CA 1
ATOM 629 C C . GLY A 1 82 ? -0.971 8.974 -5.243 1.00 85.44 82 GLY A C 1
ATOM 630 O O . GLY A 1 82 ? -1.454 8.518 -4.208 1.00 85.44 8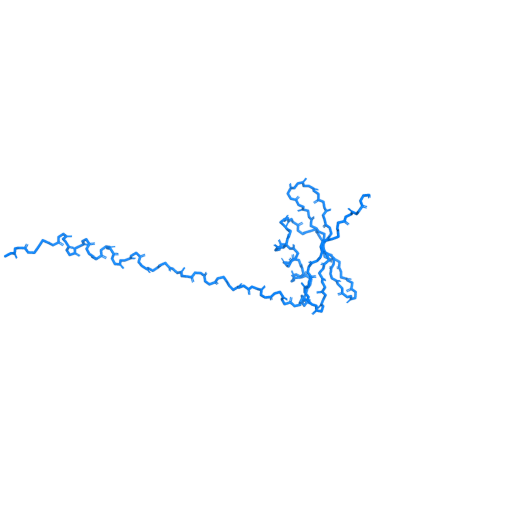2 GLY A O 1
ATOM 631 N N . LYS A 1 83 ? -1.755 9.403 -6.241 1.00 89.44 83 LYS A N 1
ATOM 632 C CA . LYS A 1 83 ? -3.214 9.418 -6.145 1.00 89.44 83 LYS A CA 1
ATOM 633 C C . LYS A 1 83 ? -3.767 7.996 -6.096 1.00 89.44 83 LYS A C 1
ATOM 635 O O . LYS A 1 83 ? -3.559 7.195 -7.010 1.00 89.44 83 LYS A O 1
ATOM 640 N N . VAL A 1 84 ? -4.537 7.716 -5.050 1.00 91.19 84 VAL A N 1
ATOM 641 C CA . VAL A 1 84 ? -5.216 6.435 -4.837 1.00 91.19 84 VAL A CA 1
ATOM 642 C C . VAL A 1 84 ? -6.631 6.504 -5.413 1.00 91.19 84 VAL A C 1
ATOM 644 O O . VAL A 1 84 ? -7.438 7.338 -5.008 1.00 91.19 84 VAL A O 1
ATOM 647 N N . SER A 1 85 ? -6.947 5.619 -6.356 1.00 89.56 85 SER A N 1
ATOM 648 C CA . SER A 1 85 ? -8.256 5.506 -7.002 1.00 89.56 85 SER A CA 1
ATOM 649 C C . SER A 1 85 ? -8.796 4.087 -6.865 1.00 89.56 85 SER A C 1
ATOM 651 O O . SER A 1 85 ? -8.160 3.116 -7.269 1.00 89.56 85 SER A O 1
ATOM 653 N N . GLN A 1 86 ? -9.998 3.941 -6.318 1.00 86.19 86 GLN A N 1
ATOM 654 C CA . GLN A 1 86 ? -10.679 2.649 -6.274 1.00 86.19 86 GLN A CA 1
ATOM 655 C C . GLN A 1 86 ? -11.438 2.430 -7.579 1.00 86.19 86 GLN A C 1
ATOM 657 O O . GLN A 1 86 ? -12.269 3.257 -7.961 1.00 86.19 86 GLN A O 1
ATOM 662 N N . LYS A 1 87 ? -11.203 1.301 -8.255 1.00 75.50 87 LYS A N 1
ATOM 663 C CA . LYS A 1 87 ? -12.020 0.943 -9.416 1.00 75.50 87 LYS A CA 1
ATOM 664 C C . LYS A 1 87 ? -13.349 0.381 -8.905 1.00 75.50 87 LYS A C 1
ATOM 666 O O . LYS A 1 87 ? -13.417 -0.786 -8.524 1.00 75.50 87 LYS A O 1
ATOM 671 N N . LYS A 1 88 ? -14.405 1.201 -8.878 1.00 66.31 88 LYS A N 1
ATOM 672 C CA . LYS A 1 88 ? -15.772 0.682 -8.731 1.00 66.31 88 LYS A CA 1
ATOM 673 C C . LYS A 1 88 ? -16.077 -0.144 -9.982 1.00 66.31 88 LYS A C 1
ATOM 675 O O . LYS A 1 88 ? -15.932 0.359 -11.097 1.00 66.31 88 LYS A O 1
ATOM 680 N N . LYS A 1 89 ? -16.429 -1.422 -9.812 1.00 60.34 89 LYS A N 1
ATOM 681 C CA . LYS A 1 89 ? -17.102 -2.166 -10.882 1.00 60.34 89 LYS A CA 1
ATOM 682 C C . LYS A 1 89 ? -18.410 -1.412 -11.130 1.00 60.34 89 LYS A C 1
ATOM 684 O O . LYS A 1 89 ? -19.159 -1.198 -10.184 1.00 60.34 89 LYS A O 1
ATOM 689 N N . LYS A 1 90 ? -18.586 -0.895 -12.343 1.00 55.94 90 LYS A N 1
ATOM 690 C CA . LYS A 1 90 ? -19.894 -0.451 -12.811 1.00 55.94 90 LYS A CA 1
ATOM 691 C C . LYS A 1 90 ? -20.614 -1.745 -13.180 1.00 55.94 90 LYS A C 1
ATOM 693 O O . LYS A 1 90 ? -20.073 -2.484 -14.005 1.00 55.94 90 LYS A O 1
ATOM 698 N N . ASP A 1 91 ? -21.667 -2.052 -12.432 1.00 50.00 91 ASP A N 1
ATOM 699 C CA . ASP A 1 91 ? -22.570 -3.170 -12.712 1.00 50.00 91 ASP A CA 1
ATOM 700 C C . ASP A 1 91 ? -23.301 -2.942 -14.043 1.00 50.00 91 ASP A C 1
ATOM 702 O O . ASP A 1 91 ? -23.521 -1.753 -14.395 1.00 50.00 91 ASP A O 1
#

Sequence (91 aa):
MKQNPYIRFLIICLTAISLNSLTVSAQDTQAAPKTKSDAAKQAQQKVSGRVLRVDQSKSKYRVKVLQKSGRVVSVDVDKKSGKVSQKKKKD